Protein AF-A0A3N8A0Y8-F1 (afdb_monomer_lite)

Foldseek 3Di:
DDDDPPPAWPKDWDPFWWKWKDADPDIDIDGDDDDDDPPPGPPIDIDTGTDIDTDHRDDPVCVVVVVD

pLDDT: mean 71.3, std 15.71, range [34.75, 91.44]

Sequence (68 aa):
MRPRAILGDEVEFQRELWTFETGKGYSVWYPGEPEQREEDYENVEYRRLPVVLLKPWIPPEWRAKVKS

Structure (mmCIF, N/CA/C/O backbone):
data_AF-A0A3N8A0Y8-F1
#
_entry.id   AF-A0A3N8A0Y8-F1
#
loop_
_atom_site.group_PDB
_atom_site.id
_atom_site.type_symbol
_atom_site.label_atom_id
_atom_site.label_alt_id
_atom_site.label_comp_id
_atom_site.label_asym_id
_atom_site.label_entity_id
_atom_site.label_seq_id
_atom_site.pdbx_PDB_ins_code
_atom_site.Cartn_x
_atom_site.Cartn_y
_atom_site.Cartn_z
_atom_site.occupancy
_atom_site.B_iso_or_equiv
_atom_site.auth_seq_id
_atom_site.auth_comp_id
_atom_site.auth_asym_id
_atom_site.auth_atom_id
_atom_site.pdbx_PDB_model_num
ATOM 1 N N . MET A 1 1 ? 9.754 -26.998 -27.100 1.00 37.53 1 MET A N 1
ATOM 2 C CA . MET A 1 1 ? 8.902 -25.858 -26.691 1.00 37.53 1 MET A CA 1
ATOM 3 C C . MET A 1 1 ? 9.582 -25.174 -25.514 1.00 37.53 1 MET A C 1
ATOM 5 O O . MET A 1 1 ? 9.793 -25.840 -24.514 1.00 37.53 1 MET A O 1
ATOM 9 N N . ARG A 1 2 ? 10.019 -23.915 -25.641 1.00 34.75 2 ARG A N 1
ATOM 10 C CA . ARG A 1 2 ? 10.524 -23.124 -24.501 1.00 34.75 2 ARG A CA 1
ATOM 11 C C . ARG A 1 2 ? 9.423 -22.143 -24.080 1.00 34.75 2 ARG A C 1
ATOM 13 O O . ARG A 1 2 ? 8.744 -21.643 -24.979 1.00 34.75 2 ARG A O 1
ATOM 20 N N . PRO A 1 3 ? 9.225 -21.862 -22.782 1.00 39.78 3 PRO A N 1
ATOM 21 C CA . PRO A 1 3 ? 8.253 -20.861 -22.372 1.00 39.78 3 PRO A CA 1
ATOM 22 C C . PRO A 1 3 ? 8.698 -19.489 -22.890 1.00 39.78 3 PRO A C 1
ATOM 24 O O . PRO A 1 3 ? 9.852 -19.092 -22.719 1.00 39.78 3 PRO A O 1
ATOM 27 N N . ARG A 1 4 ? 7.784 -18.785 -23.561 1.00 40.72 4 ARG A N 1
ATOM 28 C CA . ARG A 1 4 ? 7.937 -17.376 -23.932 1.00 40.72 4 ARG A CA 1
ATOM 29 C C . ARG A 1 4 ? 7.889 -16.567 -22.636 1.00 40.72 4 ARG A C 1
ATOM 31 O O . ARG A 1 4 ? 6.842 -16.505 -22.002 1.00 40.72 4 ARG A O 1
ATOM 38 N N . ALA A 1 5 ? 9.013 -15.979 -22.240 1.00 41.31 5 ALA A N 1
ATOM 39 C CA . ALA A 1 5 ? 9.022 -14.954 -21.209 1.00 41.31 5 ALA A CA 1
ATOM 40 C C . ALA A 1 5 ? 8.229 -13.746 -21.732 1.00 41.31 5 ALA A C 1
ATOM 42 O O . ALA A 1 5 ? 8.563 -13.196 -22.784 1.00 41.31 5 ALA A O 1
ATOM 43 N N . ILE A 1 6 ? 7.164 -13.367 -21.029 1.00 49.12 6 ILE A N 1
ATOM 44 C CA . ILE A 1 6 ? 6.499 -12.081 -21.231 1.00 49.12 6 ILE A CA 1
ATOM 45 C C . ILE A 1 6 ? 7.462 -11.031 -20.661 1.00 49.12 6 ILE A C 1
ATOM 47 O O . ILE A 1 6 ? 7.528 -10.831 -19.453 1.00 49.12 6 ILE A O 1
ATOM 51 N N . LEU A 1 7 ? 8.286 -10.429 -21.524 1.00 44.25 7 LEU A N 1
ATOM 52 C CA . LEU A 1 7 ? 8.949 -9.162 -21.214 1.00 44.25 7 LEU A CA 1
ATOM 53 C C . LEU A 1 7 ? 7.842 -8.115 -21.056 1.00 44.25 7 LEU A C 1
ATOM 55 O O . LEU A 1 7 ? 7.180 -7.805 -22.045 1.00 44.25 7 LEU A O 1
ATOM 59 N N . GLY A 1 8 ? 7.623 -7.574 -19.860 1.00 47.22 8 GLY A N 1
ATOM 60 C CA . GLY A 1 8 ? 6.637 -6.502 -19.718 1.00 47.22 8 GLY A CA 1
ATOM 61 C C . GLY A 1 8 ? 6.536 -5.860 -18.346 1.00 47.22 8 GLY A C 1
ATOM 62 O O . GLY A 1 8 ? 6.471 -4.637 -18.280 1.00 47.22 8 GLY A O 1
ATOM 63 N N . ASP A 1 9 ? 6.596 -6.645 -17.275 1.00 53.28 9 ASP A N 1
ATOM 64 C CA . ASP A 1 9 ? 6.382 -6.100 -15.936 1.00 53.28 9 ASP A CA 1
ATOM 65 C C . ASP A 1 9 ? 7.734 -5.914 -15.246 1.00 53.28 9 ASP A C 1
ATOM 67 O O . ASP A 1 9 ? 8.320 -6.849 -14.697 1.00 53.28 9 ASP A O 1
ATOM 71 N N . GLU A 1 10 ? 8.277 -4.695 -15.319 1.00 59.34 10 GLU A N 1
ATOM 72 C CA . GLU A 1 10 ? 9.368 -4.293 -14.433 1.00 59.34 10 GLU A CA 1
ATOM 73 C C . GLU A 1 10 ? 8.831 -4.311 -13.000 1.00 59.34 10 GLU A C 1
ATOM 75 O O . GLU A 1 10 ? 8.118 -3.411 -12.557 1.00 59.34 10 GLU A O 1
ATOM 80 N N . VAL A 1 11 ? 9.147 -5.383 -12.286 1.00 60.81 11 VAL A N 1
ATOM 81 C CA . VAL A 1 11 ? 8.839 -5.518 -10.871 1.00 60.81 11 VAL A CA 1
ATOM 82 C C . VAL A 1 11 ? 9.820 -4.662 -10.076 1.00 60.81 11 VAL A C 1
ATOM 84 O O . VAL A 1 11 ? 11.029 -4.890 -10.127 1.00 60.81 11 VAL A O 1
ATOM 87 N N . GLU A 1 12 ? 9.310 -3.693 -9.320 1.00 65.69 12 GLU A N 1
ATOM 88 C CA . GLU A 1 12 ? 10.108 -2.918 -8.376 1.00 65.69 12 GLU A CA 1
ATOM 89 C C . GLU A 1 12 ? 9.835 -3.396 -6.950 1.00 65.69 12 GLU A C 1
ATOM 91 O O . GLU A 1 12 ? 8.743 -3.225 -6.399 1.00 65.69 12 GLU A O 1
ATOM 96 N N . PHE A 1 13 ? 10.854 -3.998 -6.340 1.00 66.62 13 PHE A N 1
ATOM 97 C CA . PHE A 1 13 ? 10.824 -4.328 -4.922 1.00 66.62 13 PHE A CA 1
ATOM 98 C C . PHE A 1 13 ? 10.983 -3.046 -4.112 1.00 66.62 13 PHE A C 1
ATOM 100 O O . PHE A 1 13 ? 12.047 -2.420 -4.135 1.00 66.62 13 PHE A O 1
ATOM 107 N N . GLN A 1 14 ? 9.933 -2.672 -3.384 1.00 71.00 14 GLN A N 1
ATOM 108 C CA . GLN A 1 14 ? 10.004 -1.540 -2.474 1.00 71.00 14 GLN A CA 1
ATOM 109 C C . GLN A 1 14 ? 10.840 -1.934 -1.261 1.00 71.00 14 GLN A C 1
ATOM 111 O O . GLN A 1 14 ? 10.575 -2.938 -0.599 1.00 71.00 14 GLN A O 1
ATOM 116 N N . ARG A 1 15 ? 11.901 -1.163 -1.007 1.00 71.25 15 ARG A N 1
ATOM 117 C CA . ARG A 1 15 ? 12.790 -1.392 0.141 1.00 71.25 15 ARG A CA 1
ATOM 118 C C . ARG A 1 15 ? 12.138 -0.979 1.452 1.00 71.25 15 ARG A C 1
ATOM 120 O O . ARG A 1 15 ? 12.427 -1.569 2.488 1.00 71.25 15 ARG A O 1
ATOM 127 N N . GLU A 1 16 ? 11.292 0.040 1.400 1.00 81.12 16 GLU A N 1
ATOM 128 C CA . GLU A 1 16 ? 10.584 0.554 2.562 1.00 81.12 16 GLU A CA 1
ATOM 129 C C . GLU A 1 16 ? 9.290 -0.227 2.786 1.00 81.12 16 GLU A C 1
ATOM 131 O O . GLU A 1 16 ? 8.638 -0.670 1.837 1.00 81.12 16 GLU A O 1
ATOM 136 N N . LEU A 1 17 ? 8.930 -0.413 4.058 1.00 84.88 17 LEU A N 1
ATOM 137 C CA . LEU A 1 17 ? 7.663 -1.034 4.424 1.00 84.88 17 LEU A CA 1
ATOM 138 C C . LEU A 1 17 ? 6.513 -0.088 4.092 1.00 84.88 17 LEU A C 1
ATOM 140 O O . LEU A 1 17 ? 6.587 1.119 4.331 1.00 84.88 17 LEU A O 1
ATOM 144 N N . TRP A 1 18 ? 5.437 -0.667 3.580 1.00 91.25 18 TRP A N 1
ATOM 145 C CA . TRP A 1 18 ? 4.198 0.047 3.335 1.00 91.25 18 TRP A CA 1
ATOM 146 C C . TRP A 1 18 ? 3.217 -0.230 4.457 1.00 91.25 18 TRP A C 1
ATOM 148 O O . TRP A 1 18 ? 3.220 -1.310 5.059 1.00 91.25 18 TRP A O 1
ATOM 158 N N . THR A 1 19 ? 2.364 0.749 4.714 1.00 91.44 19 THR A N 1
ATOM 159 C CA . THR A 1 19 ? 1.242 0.612 5.625 1.00 91.44 19 THR A CA 1
ATOM 160 C C . THR A 1 19 ? 0.015 0.180 4.840 1.00 91.44 19 THR A C 1
ATOM 162 O O . THR A 1 19 ? -0.393 0.828 3.876 1.00 91.44 19 THR A O 1
ATOM 165 N N . PHE A 1 20 ? -0.553 -0.944 5.261 1.00 90.56 20 PHE A N 1
ATOM 166 C CA . PHE A 1 20 ? -1.902 -1.357 4.930 1.00 90.56 20 PHE A CA 1
ATOM 167 C C . PHE A 1 20 ? -2.828 -0.920 6.049 1.00 90.56 20 PHE A C 1
ATOM 169 O O . PHE A 1 20 ? -2.641 -1.309 7.203 1.00 90.56 20 PHE A O 1
ATOM 176 N N . GLU A 1 21 ? -3.827 -0.142 5.683 1.00 90.69 21 GLU A N 1
ATOM 177 C CA . GLU A 1 21 ? -4.836 0.370 6.588 1.00 90.69 21 GLU A CA 1
ATOM 178 C C . GLU A 1 21 ? -6.199 -0.148 6.144 1.00 90.69 21 GLU A C 1
ATOM 180 O O . GLU A 1 21 ? -6.548 -0.068 4.963 1.00 90.69 21 GLU A O 1
ATOM 185 N N . THR A 1 22 ? -6.975 -0.677 7.086 1.00 89.44 22 THR A N 1
ATOM 186 C CA . THR A 1 22 ? -8.362 -1.064 6.841 1.00 89.44 22 THR A CA 1
ATOM 187 C C . THR A 1 22 ? -9.261 -0.461 7.905 1.00 89.44 22 THR A C 1
ATOM 189 O O . THR A 1 22 ? -8.986 -0.561 9.097 1.00 89.44 22 THR A O 1
ATOM 192 N N . GLY A 1 23 ? -10.352 0.149 7.461 1.00 86.25 23 GLY A N 1
ATOM 193 C CA . GLY A 1 23 ? -11.369 0.725 8.329 1.00 86.25 23 GLY A CA 1
ATOM 194 C C . GLY A 1 23 ? -12.76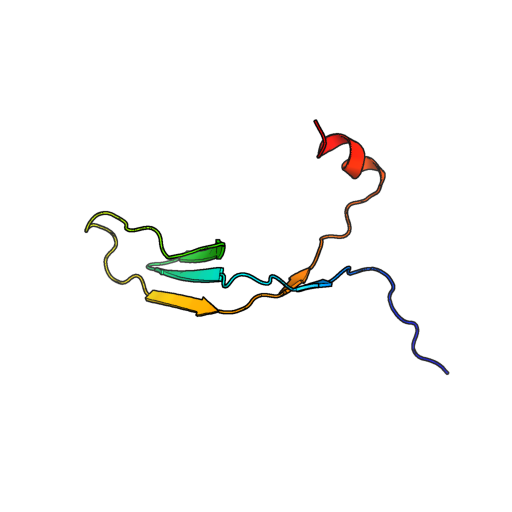4 0.423 7.796 1.00 86.25 23 GLY A C 1
ATOM 195 O O . GLY A 1 23 ? -12.961 -0.461 6.957 1.00 86.25 23 GLY A O 1
ATOM 196 N N . LYS A 1 24 ? -13.770 1.152 8.283 1.00 83.75 24 LYS A N 1
ATOM 197 C CA . LYS A 1 24 ? -15.174 0.892 7.944 1.00 83.75 24 LYS A CA 1
ATOM 198 C C . LYS A 1 24 ? -15.468 1.178 6.466 1.00 83.75 24 LYS A C 1
ATOM 200 O O . LYS A 1 24 ? -15.778 2.301 6.082 1.00 83.75 24 LYS A O 1
ATOM 205 N N . GLY A 1 25 ? -15.416 0.127 5.648 1.00 84.69 25 GLY A N 1
ATOM 206 C CA . GLY A 1 25 ? -15.747 0.174 4.223 1.00 84.69 25 GLY A CA 1
ATOM 207 C C . GLY A 1 25 ? -14.602 0.613 3.309 1.00 84.69 25 GLY A C 1
ATOM 208 O O . GLY A 1 25 ? -14.856 0.874 2.135 1.00 84.69 25 GLY A O 1
ATOM 209 N N . TYR A 1 26 ? -13.365 0.682 3.810 1.00 85.25 26 TYR A N 1
ATOM 210 C CA . TYR A 1 26 ? -12.200 1.012 2.991 1.00 85.25 26 TYR A CA 1
ATOM 211 C C . TYR A 1 26 ? -10.973 0.181 3.363 1.00 85.25 26 TYR A C 1
ATOM 213 O O . TYR A 1 26 ? -10.815 -0.272 4.498 1.00 85.25 26 TYR A O 1
ATOM 221 N N . SER A 1 27 ? -10.081 0.034 2.388 1.00 88.75 27 SER A N 1
ATOM 222 C CA . SER A 1 27 ? -8.732 -0.478 2.590 1.00 88.75 27 SER A CA 1
ATOM 223 C C . SER A 1 27 ? -7.773 0.285 1.682 1.00 88.75 27 SER A C 1
ATOM 225 O O . SER A 1 27 ? -8.077 0.496 0.507 1.00 88.75 27 SER A O 1
ATOM 227 N N . VAL A 1 28 ? -6.630 0.714 2.211 1.00 88.62 28 VAL A N 1
ATOM 228 C CA . V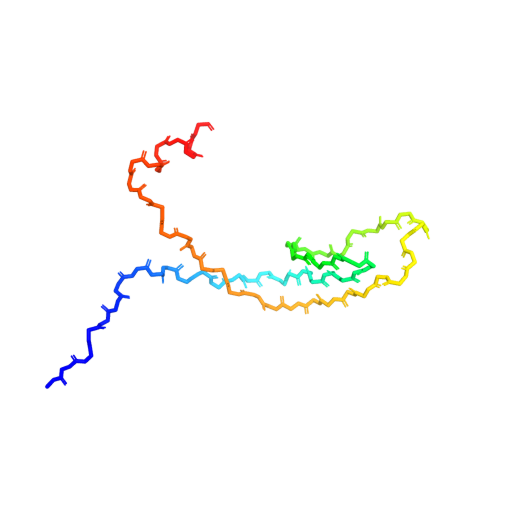AL A 1 28 ? -5.662 1.547 1.487 1.00 88.62 28 VAL A CA 1
ATOM 229 C C . VAL A 1 28 ? -4.230 1.109 1.783 1.00 88.62 28 VAL A C 1
ATOM 231 O O . VAL A 1 28 ? -3.923 0.618 2.867 1.00 88.62 28 VAL A O 1
ATOM 234 N N . TRP A 1 29 ? -3.362 1.276 0.786 1.00 88.69 29 TRP A N 1
ATOM 235 C CA . TRP A 1 29 ? -1.923 1.062 0.889 1.00 88.69 29 TRP A CA 1
ATOM 236 C C . TRP A 1 29 ? -1.193 2.379 0.653 1.00 88.69 29 TRP A C 1
ATOM 238 O O . TRP A 1 29 ? -1.445 3.041 -0.355 1.00 88.69 29 TRP A O 1
ATOM 248 N N . TYR A 1 30 ? -0.268 2.731 1.539 1.00 88.19 30 TYR A N 1
ATOM 249 C CA . TYR A 1 30 ? 0.592 3.902 1.377 1.00 88.19 30 TYR A CA 1
ATOM 250 C C . TYR A 1 30 ? 2.006 3.644 1.915 1.00 88.19 30 TYR A C 1
ATOM 252 O O . TYR A 1 30 ? 2.187 2.811 2.809 1.00 88.19 30 TYR A O 1
ATOM 260 N N . PRO A 1 31 ? 3.031 4.312 1.358 1.00 88.75 31 PRO A N 1
ATOM 261 C CA . PRO A 1 31 ? 4.391 4.202 1.870 1.00 88.75 31 PRO A CA 1
ATOM 262 C C . PRO A 1 31 ? 4.514 4.899 3.232 1.00 88.75 31 PRO A C 1
ATOM 264 O O . PRO A 1 31 ? 3.923 5.955 3.443 1.00 88.75 31 PRO A O 1
ATOM 267 N N . GLY A 1 32 ? 5.327 4.341 4.133 1.00 86.81 32 GLY A N 1
ATOM 268 C CA . GLY A 1 32 ? 5.661 4.986 5.407 1.00 86.81 32 GLY A CA 1
ATOM 269 C C . GLY A 1 32 ? 4.896 4.451 6.617 1.00 86.81 32 GLY A C 1
ATOM 270 O O . GLY A 1 32 ? 4.329 3.357 6.584 1.00 86.81 32 GLY A O 1
ATOM 271 N N . GLU A 1 33 ? 4.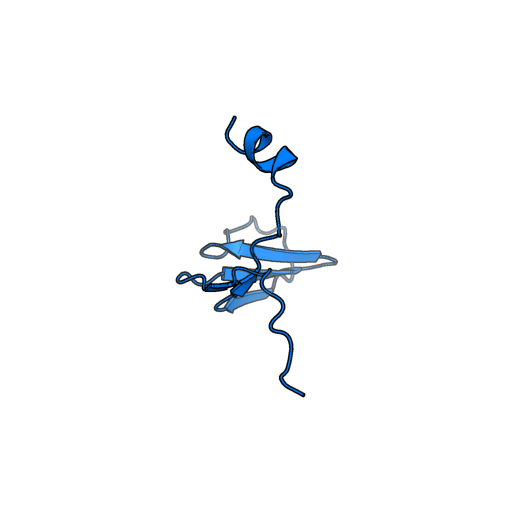998 5.169 7.734 1.00 87.81 33 GLU A N 1
ATOM 272 C CA . GLU A 1 33 ? 4.292 4.856 8.985 1.00 87.81 33 GLU A CA 1
ATOM 273 C C . GLU A 1 33 ? 2.813 5.262 8.892 1.00 87.81 33 GLU A C 1
ATOM 275 O O . GLU A 1 33 ? 2.493 6.170 8.123 1.00 87.81 33 GLU A O 1
ATOM 280 N N . PRO A 1 34 ? 1.918 4.629 9.671 1.00 84.00 34 PRO A N 1
ATOM 281 C CA . PRO A 1 34 ? 0.536 5.066 9.781 1.00 84.00 34 PRO A CA 1
ATOM 282 C C . PRO A 1 34 ? 0.430 6.547 10.143 1.00 84.00 34 PRO A C 1
ATOM 284 O O . PRO A 1 34 ? 1.081 7.011 11.082 1.00 84.00 34 PRO A O 1
ATOM 287 N N . GLU A 1 35 ? -0.412 7.285 9.425 1.00 79.31 35 GLU A N 1
ATOM 288 C CA . GLU A 1 35 ? -0.716 8.664 9.798 1.00 79.31 35 GLU A CA 1
ATOM 289 C C . GLU A 1 35 ? -1.594 8.670 11.052 1.00 79.31 35 GLU A C 1
ATOM 291 O O . GLU A 1 35 ? -2.615 7.984 11.124 1.00 79.31 35 GLU A O 1
ATOM 296 N N . GLN A 1 36 ? -1.209 9.459 12.054 1.00 67.69 36 GLN A N 1
ATOM 297 C CA . GLN A 1 36 ? -2.019 9.635 13.251 1.00 67.69 36 GLN A CA 1
ATOM 298 C C . GLN A 1 36 ? -3.267 10.448 12.884 1.00 67.69 36 GLN A C 1
ATOM 300 O O . GLN A 1 36 ? -3.170 11.642 12.606 1.00 67.69 36 GLN A O 1
ATOM 305 N N . ARG A 1 37 ? -4.435 9.800 12.852 1.00 68.00 37 ARG A N 1
ATOM 306 C CA . ARG A 1 37 ? -5.720 10.474 12.621 1.00 68.00 37 ARG A CA 1
ATOM 307 C C . ARG A 1 37 ? -6.387 10.831 13.948 1.00 68.00 37 ARG A C 1
ATOM 309 O O . ARG A 1 37 ? -6.196 10.133 14.943 1.00 68.00 37 ARG A O 1
ATOM 316 N N . GLU A 1 38 ? -7.122 11.944 13.954 1.00 62.03 38 GLU A N 1
ATOM 317 C CA . GLU A 1 38 ? -7.936 12.384 15.096 1.00 62.03 38 GLU A CA 1
ATOM 318 C C . GLU A 1 38 ? -8.979 11.309 15.467 1.00 62.03 38 GLU A C 1
ATOM 320 O O . GLU A 1 38 ? -9.32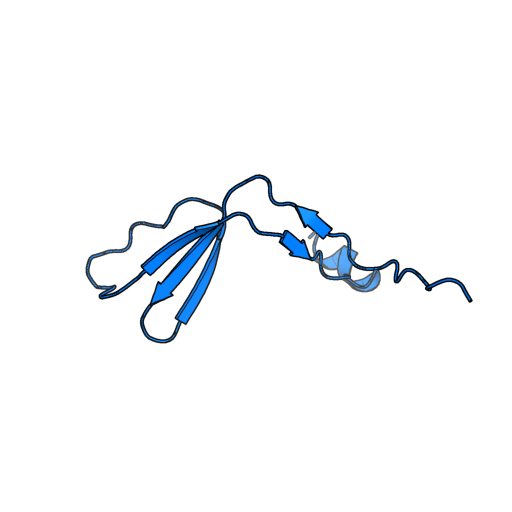6 10.468 14.635 1.00 62.03 38 GLU A O 1
ATOM 325 N N . GLU A 1 39 ? -9.438 11.323 16.726 1.00 58.41 39 GLU A N 1
ATOM 326 C CA . GLU A 1 39 ? -10.187 10.262 17.440 1.00 58.41 39 GLU A CA 1
ATOM 327 C C . GLU A 1 39 ? -11.437 9.693 16.728 1.00 58.41 39 GLU A C 1
ATOM 329 O O . GLU A 1 39 ? -11.939 8.645 17.128 1.00 58.41 39 GLU A O 1
ATOM 334 N N . ASP A 1 40 ? -11.906 10.312 15.644 1.00 59.94 40 ASP A N 1
ATOM 335 C CA . ASP A 1 40 ? -13.136 9.955 14.927 1.00 59.94 40 ASP A CA 1
ATOM 336 C C . ASP A 1 40 ? -13.027 8.707 14.021 1.00 59.94 40 ASP A C 1
ATOM 338 O O . ASP A 1 40 ? -14.029 8.238 13.472 1.00 59.94 40 ASP A O 1
ATOM 342 N N . TYR A 1 41 ? -11.833 8.130 13.846 1.00 60.16 41 TYR A N 1
ATOM 343 C CA . TYR A 1 41 ? -11.634 6.885 13.087 1.00 60.16 41 TYR A CA 1
ATOM 344 C C . TYR A 1 41 ? -11.726 5.647 13.997 1.00 60.16 41 TYR A C 1
ATOM 346 O O . TYR A 1 41 ? -10.738 4.971 14.287 1.00 60.16 41 TYR A O 1
ATOM 354 N N . GLU A 1 42 ? -12.936 5.319 14.451 1.00 62.00 42 GLU A N 1
ATOM 355 C CA . GLU A 1 42 ? -13.174 4.098 15.228 1.00 62.00 42 GLU A CA 1
ATOM 356 C C . GLU A 1 42 ? -12.931 2.827 14.377 1.00 62.00 42 GLU A C 1
ATOM 358 O O . GLU A 1 42 ? -13.546 2.634 13.325 1.00 62.00 42 GLU A O 1
ATOM 363 N N . ASN A 1 43 ? -12.106 1.902 14.890 1.00 69.75 43 ASN A N 1
ATOM 364 C CA . ASN A 1 43 ? -11.811 0.564 14.334 1.00 69.75 43 ASN A CA 1
ATOM 365 C C . ASN A 1 43 ? -10.922 0.522 13.076 1.00 69.75 43 ASN A C 1
ATOM 367 O O . ASN A 1 43 ? -11.198 -0.241 12.146 1.00 69.75 43 ASN A O 1
ATOM 371 N N . VAL A 1 44 ? -9.845 1.309 13.044 1.00 77.50 44 VAL A N 1
ATOM 372 C CA . VAL A 1 44 ? -8.810 1.170 12.009 1.00 77.50 44 VAL A CA 1
ATOM 373 C C . VAL A 1 44 ? -7.748 0.159 12.440 1.00 77.50 44 VAL A C 1
ATOM 375 O O . VAL A 1 44 ? -7.150 0.287 13.508 1.00 77.50 44 VAL A O 1
ATOM 378 N N . GLU A 1 45 ? -7.494 -0.843 11.599 1.00 84.12 45 GLU A N 1
ATOM 379 C CA . GLU A 1 45 ? -6.379 -1.776 11.766 1.00 84.12 45 GLU A CA 1
ATOM 380 C C . GLU A 1 45 ? -5.229 -1.415 10.824 1.00 84.12 45 GLU A C 1
ATOM 382 O O . GLU A 1 45 ? -5.437 -1.171 9.632 1.00 84.12 45 GLU A O 1
ATOM 387 N N . TYR A 1 46 ? -4.002 -1.462 11.349 1.00 86.00 46 TYR A N 1
ATOM 388 C CA . TYR A 1 46 ? -2.783 -1.162 10.602 1.00 86.00 46 TYR A CA 1
ATOM 389 C C . TYR A 1 46 ? -1.869 -2.383 10.521 1.00 86.00 46 TYR A C 1
ATOM 391 O O . TYR A 1 46 ? -1.659 -3.095 11.506 1.00 86.00 46 TYR A O 1
ATOM 399 N N . ARG A 1 47 ? -1.268 -2.608 9.349 1.00 88.25 47 ARG A N 1
ATOM 400 C CA . ARG A 1 47 ? -0.199 -3.596 9.154 1.00 88.25 47 ARG A CA 1
ATOM 401 C C . ARG A 1 47 ? 0.927 -3.005 8.326 1.00 88.25 47 ARG A C 1
ATOM 403 O O . ARG A 1 47 ? 0.690 -2.398 7.292 1.00 88.25 47 ARG A O 1
ATOM 410 N N . ARG A 1 48 ? 2.162 -3.246 8.757 1.00 88.62 48 ARG A N 1
ATOM 411 C CA . ARG A 1 48 ? 3.382 -2.808 8.071 1.00 88.62 48 ARG A CA 1
ATOM 412 C C . ARG A 1 48 ? 4.007 -3.990 7.350 1.00 88.62 48 ARG A C 1
ATOM 414 O O . ARG A 1 48 ? 4.449 -4.935 8.001 1.00 88.62 48 ARG A O 1
ATOM 421 N N .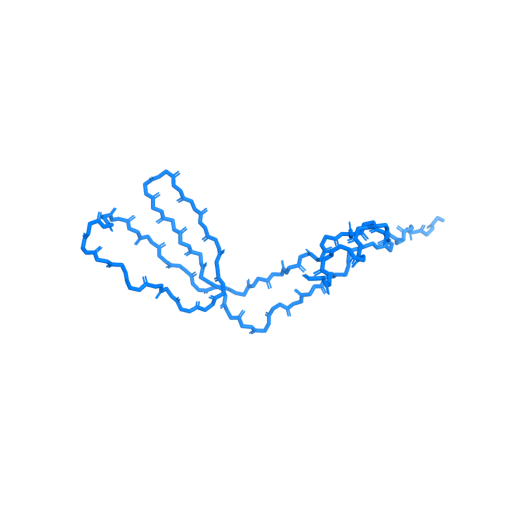 LEU A 1 49 ? 3.999 -3.967 6.021 1.00 87.31 49 LEU A N 1
ATOM 422 C CA . LEU A 1 49 ? 4.382 -5.116 5.200 1.00 87.31 49 LEU A CA 1
ATOM 423 C C . LEU A 1 49 ? 5.253 -4.689 4.010 1.00 87.31 49 LEU A C 1
ATOM 425 O O . LEU A 1 49 ? 5.065 -3.597 3.468 1.00 87.31 49 LEU A O 1
ATOM 429 N N . PRO A 1 50 ? 6.209 -5.534 3.583 1.00 84.06 50 PRO A N 1
ATOM 430 C CA . PRO A 1 50 ? 6.913 -5.315 2.329 1.00 84.06 50 PRO A CA 1
ATOM 431 C C . PRO A 1 50 ? 5.937 -5.494 1.164 1.00 84.06 50 PRO A C 1
ATOM 433 O O . PRO A 1 50 ? 5.115 -6.414 1.172 1.00 84.06 50 PRO A O 1
ATOM 436 N N . VAL A 1 51 ? 6.048 -4.639 0.148 1.00 80.62 51 VAL A N 1
ATOM 437 C CA . VAL A 1 51 ? 5.217 -4.724 -1.057 1.00 80.62 51 VAL A CA 1
ATOM 438 C C . VAL A 1 51 ? 6.067 -4.775 -2.313 1.00 80.62 51 VAL A C 1
ATOM 440 O O . VAL A 1 51 ? 7.201 -4.294 -2.376 1.00 80.62 51 VAL A O 1
ATOM 443 N N . VAL A 1 52 ? 5.478 -5.370 -3.337 1.00 78.50 52 VAL A N 1
ATOM 444 C CA . VAL A 1 52 ? 6.044 -5.446 -4.672 1.00 78.50 52 VAL A CA 1
ATOM 445 C C . VAL A 1 52 ? 5.197 -4.548 -5.558 1.00 78.50 52 VAL A C 1
ATOM 447 O O . VAL A 1 52 ? 4.010 -4.816 -5.741 1.00 78.50 52 VAL A O 1
ATOM 450 N N . LEU A 1 53 ? 5.788 -3.474 -6.087 1.00 71.25 53 LEU A N 1
ATOM 451 C CA . LEU A 1 53 ? 5.098 -2.631 -7.054 1.00 71.25 53 LEU A CA 1
ATOM 452 C C . LEU A 1 53 ? 5.341 -3.182 -8.449 1.00 71.25 53 LEU A C 1
ATOM 454 O O . LEU A 1 53 ? 6.476 -3.312 -8.910 1.00 71.25 53 LEU A O 1
ATOM 458 N N . LEU A 1 54 ? 4.247 -3.481 -9.136 1.00 70.81 54 LEU A N 1
ATOM 459 C CA . LEU A 1 54 ? 4.282 -3.705 -10.568 1.00 70.81 54 LEU A CA 1
ATOM 460 C C . LEU A 1 54 ? 4.346 -2.330 -11.216 1.00 70.81 54 LEU A C 1
ATOM 462 O O . LEU A 1 54 ? 3.402 -1.548 -11.072 1.00 70.81 54 LEU A O 1
ATOM 466 N N . LYS A 1 55 ? 5.443 -2.008 -11.909 1.00 68.00 55 LYS A N 1
ATOM 467 C CA . LYS A 1 55 ? 5.429 -0.804 -12.735 1.00 68.00 55 LYS A CA 1
ATOM 468 C C . LYS A 1 55 ? 4.380 -1.022 -13.816 1.00 68.00 55 LYS A C 1
ATOM 470 O O . LYS A 1 55 ? 4.527 -1.966 -14.595 1.00 68.00 55 LYS A O 1
ATOM 475 N N . PRO A 1 56 ? 3.331 -0.183 -13.887 1.00 68.31 56 PRO A N 1
ATOM 476 C CA . PRO A 1 56 ? 2.395 -0.296 -14.982 1.00 68.31 56 PRO A CA 1
ATOM 477 C C . PRO A 1 56 ? 3.185 -0.117 -16.271 1.00 68.31 56 PRO A C 1
ATOM 479 O O . PRO A 1 56 ? 4.020 0.787 -16.387 1.00 68.31 56 PRO A O 1
ATOM 482 N N . TRP A 1 57 ? 2.936 -0.982 -17.247 1.00 68.19 57 TRP A N 1
ATOM 483 C CA . TRP A 1 57 ? 3.421 -0.729 -18.587 1.00 68.19 57 TRP A CA 1
ATOM 484 C C . TRP A 1 57 ? 2.760 0.561 -19.079 1.00 68.19 57 TRP A C 1
ATOM 486 O O . TRP A 1 57 ? 1.576 0.587 -19.407 1.00 68.19 57 TRP A O 1
ATOM 496 N N . ILE A 1 58 ? 3.513 1.660 -19.055 1.00 65.94 58 ILE A N 1
ATOM 497 C CA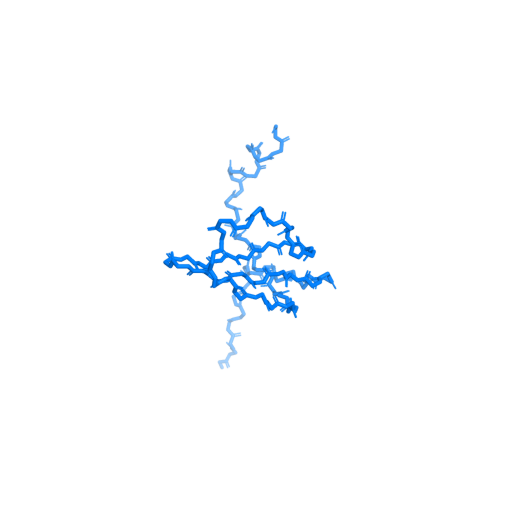 . ILE A 1 58 ? 3.058 2.940 -19.588 1.00 65.94 58 ILE A CA 1
ATOM 498 C C . ILE A 1 58 ? 3.362 2.929 -21.088 1.00 65.94 58 ILE A C 1
ATOM 500 O O . ILE A 1 58 ? 4.555 2.864 -21.447 1.00 65.94 58 ILE A O 1
ATOM 504 N N . PRO A 1 59 ? 2.330 3.027 -21.953 1.00 72.81 59 PRO A N 1
ATOM 505 C CA . PRO A 1 59 ? 2.526 3.166 -23.387 1.00 72.81 59 PRO A CA 1
ATOM 506 C C . PRO A 1 59 ? 3.502 4.318 -23.680 1.00 72.81 59 PRO A C 1
ATOM 508 O O . PRO A 1 59 ? 3.416 5.365 -23.023 1.00 72.81 59 PRO A O 1
ATOM 511 N N . PRO A 1 60 ? 4.460 4.161 -24.613 1.00 73.81 60 PRO A N 1
ATOM 512 C CA . PRO A 1 60 ? 5.463 5.186 -24.912 1.00 73.81 60 PRO A CA 1
ATOM 513 C C . PRO A 1 60 ? 4.880 6.593 -25.118 1.00 73.81 60 PRO A C 1
ATOM 515 O O . PRO A 1 60 ? 5.448 7.571 -24.635 1.00 73.81 60 PRO A O 1
ATOM 518 N N . GLU A 1 61 ? 3.712 6.687 -25.751 1.00 78.38 61 GLU A N 1
ATOM 519 C CA . GLU A 1 61 ? 2.959 7.918 -26.006 1.00 78.38 61 GLU A CA 1
ATOM 520 C C . GLU A 1 61 ? 2.526 8.683 -24.736 1.00 78.38 61 GLU A C 1
ATOM 522 O O . GLU A 1 61 ? 2.321 9.896 -24.785 1.00 78.38 61 GLU A O 1
ATOM 527 N N . TRP A 1 62 ? 2.400 8.012 -23.586 1.00 73.31 62 TRP A N 1
ATOM 528 C CA . TRP A 1 62 ? 1.974 8.628 -22.320 1.00 73.31 62 TRP A CA 1
ATOM 529 C C . TRP A 1 62 ? 3.164 9.004 -21.433 1.00 73.31 62 TRP A C 1
ATOM 531 O O . TRP A 1 62 ? 3.035 9.881 -20.579 1.00 73.31 62 TRP A O 1
ATOM 541 N N . ARG A 1 63 ? 4.352 8.425 -21.669 1.00 68.00 63 ARG A N 1
ATOM 542 C CA . ARG A 1 63 ? 5.571 8.716 -20.886 1.00 68.00 63 ARG A CA 1
ATOM 543 C C . ARG A 1 63 ? 5.973 10.191 -20.932 1.00 68.00 63 ARG A C 1
ATOM 545 O O . ARG A 1 63 ? 6.531 10.698 -19.964 1.00 68.00 63 ARG A O 1
ATOM 552 N N . ALA A 1 64 ? 5.675 10.879 -22.034 1.00 68.94 64 ALA A N 1
ATOM 553 C CA . ALA A 1 64 ? 5.954 12.304 -22.196 1.00 68.94 64 ALA A CA 1
ATOM 554 C C . ALA A 1 64 ? 5.033 13.205 -21.350 1.00 68.94 64 ALA A C 1
ATOM 556 O O . ALA A 1 64 ? 5.442 14.299 -20.982 1.00 68.94 64 ALA A O 1
ATOM 557 N N . LYS A 1 65 ? 3.818 12.750 -21.009 1.00 62.25 65 LYS A N 1
ATOM 558 C CA . LYS A 1 65 ? 2.847 13.541 -20.232 1.00 62.25 65 LYS A CA 1
ATOM 559 C C . LYS A 1 65 ? 3.074 13.473 -18.720 1.00 62.25 65 LYS A C 1
ATOM 561 O O . LYS A 1 65 ? 2.683 14.391 -18.019 1.00 62.25 65 LYS A O 1
ATOM 566 N N . VAL A 1 66 ? 3.710 12.407 -18.227 1.00 61.56 66 VAL A N 1
ATOM 567 C CA . VAL A 1 66 ? 3.969 12.186 -16.788 1.00 61.56 66 VAL A CA 1
ATOM 568 C C . VAL A 1 66 ? 5.167 13.003 -16.273 1.00 61.56 66 VAL A C 1
ATOM 570 O O . VAL A 1 66 ? 5.308 13.190 -15.072 1.00 61.56 66 VAL A O 1
ATOM 573 N N . LYS A 1 67 ? 6.039 13.497 -17.162 1.00 52.06 67 LYS A N 1
ATOM 574 C CA . LYS A 1 67 ? 7.240 14.278 -16.804 1.00 52.06 67 LYS A CA 1
ATOM 575 C C . LYS A 1 67 ? 7.046 15.807 -16.840 1.00 52.06 67 LYS A C 1
ATOM 577 O O . LYS A 1 67 ? 8.051 16.515 -16.826 1.00 52.06 67 LYS A O 1
ATOM 582 N N . SER A 1 68 ? 5.809 16.303 -16.940 1.00 39.16 68 SER A N 1
ATOM 583 C CA . SER A 1 68 ? 5.494 17.743 -16.963 1.00 39.16 68 SER A CA 1
ATOM 584 C C . SER A 1 68 ? 4.958 18.242 -15.634 1.00 39.16 68 SER A C 1
ATOM 586 O O . SER A 1 68 ? 4.321 17.442 -14.919 1.00 39.16 68 SER A O 1
#

Radius of gyration: 17.63 Å; chains: 1; bounding box: 28×44×44 Å

Secondary structure (DSSP, 8-state):
----------EEE-SSPEEEEEETTEEEEEESSPP---TT-TT-EEEEE--EEE-----HHHHTTTT-